Protein AF-A0A922VKT3-F1 (afdb_monomer_lite)

Structure (mmCIF, N/CA/C/O backbone):
data_AF-A0A922VKT3-F1
#
_entry.id   AF-A0A922VKT3-F1
#
loop_
_atom_site.group_PDB
_atom_site.id
_atom_site.type_symbol
_atom_site.label_atom_id
_atom_site.label_alt_id
_atom_site.label_comp_id
_atom_site.label_asym_id
_atom_site.label_entity_id
_atom_site.label_seq_id
_atom_site.pdbx_PDB_ins_code
_atom_site.Cartn_x
_atom_site.Cartn_y
_atom_site.Cartn_z
_atom_site.occupancy
_atom_site.B_iso_or_equiv
_atom_site.auth_seq_id
_atom_site.auth_comp_id
_atom_site.auth_asym_id
_atom_site.auth_atom_id
_atom_site.pdbx_PDB_model_num
ATOM 1 N N . MET A 1 1 ? -10.998 13.310 10.720 1.00 62.38 1 MET A N 1
ATOM 2 C CA . MET A 1 1 ? -10.694 12.070 9.965 1.00 62.38 1 MET A CA 1
ATOM 3 C C . MET A 1 1 ? -9.859 12.323 8.712 1.00 62.38 1 MET A C 1
ATOM 5 O O . MET A 1 1 ? -8.792 11.736 8.617 1.00 62.38 1 MET A O 1
ATOM 9 N N . ALA A 1 2 ? -10.271 13.211 7.797 1.00 75.31 2 ALA A N 1
ATOM 10 C CA . ALA A 1 2 ? -9.538 13.461 6.544 1.00 75.31 2 ALA A CA 1
ATOM 11 C C . ALA A 1 2 ? -8.050 13.827 6.739 1.00 75.31 2 ALA A C 1
ATOM 13 O O . ALA A 1 2 ? -7.191 13.258 6.074 1.00 75.31 2 ALA A O 1
ATOM 14 N N . ALA A 1 3 ? -7.729 14.693 7.708 1.00 76.56 3 ALA A N 1
ATOM 15 C CA . ALA A 1 3 ? -6.343 15.078 8.002 1.00 76.56 3 ALA A CA 1
ATOM 16 C C . ALA A 1 3 ? -5.454 13.893 8.435 1.00 76.56 3 ALA A C 1
ATOM 18 O O . ALA A 1 3 ? -4.312 13.786 8.000 1.00 76.56 3 ALA A O 1
ATOM 19 N N . ALA A 1 4 ? -5.989 12.971 9.243 1.00 80.31 4 ALA A N 1
ATOM 20 C CA . ALA A 1 4 ? -5.255 11.786 9.685 1.00 80.31 4 ALA A CA 1
ATOM 21 C C . ALA A 1 4 ? -5.017 10.799 8.529 1.00 80.31 4 ALA A C 1
ATOM 23 O O . ALA A 1 4 ? -3.914 10.281 8.381 1.00 80.31 4 ALA A O 1
ATOM 24 N N . ALA A 1 5 ? -6.023 10.592 7.672 1.00 81.06 5 ALA A N 1
ATOM 25 C CA . ALA A 1 5 ? -5.894 9.741 6.490 1.00 81.06 5 ALA A CA 1
ATOM 26 C C . ALA A 1 5 ? -4.839 10.283 5.510 1.00 81.06 5 ALA A C 1
ATOM 28 O O . ALA A 1 5 ? -3.978 9.532 5.057 1.00 81.06 5 ALA A O 1
ATOM 29 N N . ILE A 1 6 ? -4.850 11.595 5.245 1.00 81.06 6 ILE A N 1
ATOM 30 C CA . ILE A 1 6 ? -3.839 12.254 4.405 1.00 81.06 6 ILE A CA 1
ATOM 31 C C . ILE A 1 6 ? -2.444 12.115 5.024 1.00 81.06 6 ILE A C 1
ATOM 33 O O . ILE A 1 6 ? -1.489 11.845 4.301 1.00 81.06 6 ILE A O 1
ATOM 37 N N . GLY A 1 7 ? -2.322 12.231 6.350 1.00 84.25 7 GLY A N 1
ATOM 38 C CA . GLY A 1 7 ? -1.058 12.007 7.053 1.00 84.25 7 GLY A CA 1
ATOM 39 C C . GLY A 1 7 ? -0.492 10.602 6.824 1.00 84.25 7 GLY A C 1
ATOM 40 O O . GLY A 1 7 ? 0.677 10.458 6.475 1.00 84.25 7 GLY A O 1
ATOM 41 N N . ILE A 1 8 ? -1.328 9.567 6.941 1.00 84.19 8 ILE A N 1
ATOM 42 C CA . ILE A 1 8 ? -0.924 8.170 6.707 1.00 84.19 8 ILE A CA 1
ATOM 43 C C . ILE A 1 8 ? -0.494 7.958 5.250 1.00 84.19 8 ILE A C 1
ATOM 45 O O . ILE A 1 8 ? 0.561 7.374 4.996 1.00 84.19 8 ILE A O 1
ATOM 49 N N . VAL A 1 9 ? -1.272 8.471 4.293 1.00 84.38 9 VAL A N 1
ATOM 50 C CA . VAL A 1 9 ? -0.936 8.389 2.862 1.00 84.38 9 VAL A CA 1
ATOM 51 C C . VAL A 1 9 ? 0.376 9.122 2.569 1.00 84.38 9 VAL A C 1
ATOM 53 O O . VAL A 1 9 ? 1.225 8.591 1.858 1.00 84.38 9 VAL A O 1
ATOM 56 N N . GLY A 1 10 ? 0.594 10.297 3.164 1.00 80.62 10 GLY A N 1
ATOM 57 C CA . GLY A 1 10 ? 1.835 11.060 3.022 1.00 80.62 10 GLY A CA 1
ATOM 58 C C . GLY A 1 10 ? 3.062 10.306 3.540 1.00 80.62 10 GLY A C 1
ATOM 59 O O . GLY A 1 10 ? 4.082 10.252 2.853 1.00 80.62 10 GLY A O 1
ATOM 60 N N . ILE A 1 11 ? 2.955 9.654 4.703 1.00 88.50 11 ILE A N 1
ATOM 61 C CA . ILE A 1 11 ? 4.029 8.805 5.249 1.00 88.50 11 ILE A CA 1
ATOM 62 C C . ILE A 1 11 ? 4.320 7.629 4.309 1.00 88.50 11 ILE A C 1
ATOM 64 O O . ILE A 1 11 ? 5.485 7.308 4.070 1.00 88.50 11 ILE A O 1
ATOM 68 N N . PHE A 1 12 ? 3.282 6.997 3.757 1.00 84.94 12 PHE A N 1
ATOM 69 C CA . PHE A 1 12 ? 3.437 5.885 2.821 1.00 84.94 12 PHE A CA 1
ATOM 70 C C . PHE A 1 12 ? 4.142 6.313 1.528 1.00 84.94 12 PHE A C 1
ATOM 72 O O . PHE A 1 12 ? 5.119 5.681 1.133 1.00 84.94 12 PHE A O 1
ATOM 79 N N . VAL A 1 13 ? 3.712 7.421 0.914 1.00 83.25 13 VAL A N 1
ATOM 80 C CA . VAL A 1 13 ? 4.349 7.977 -0.292 1.00 83.25 13 VAL A CA 1
ATOM 81 C C . VAL A 1 13 ? 5.801 8.357 -0.016 1.00 83.25 13 VAL A C 1
ATOM 83 O O . VAL A 1 13 ? 6.674 8.059 -0.827 1.00 83.25 13 VAL A O 1
ATOM 86 N N . HIS A 1 14 ? 6.087 8.963 1.137 1.00 85.25 14 HIS A N 1
ATOM 87 C CA . HIS A 1 14 ? 7.451 9.320 1.512 1.00 85.25 14 HIS A CA 1
ATOM 88 C C . HIS A 1 14 ? 8.344 8.083 1.688 1.00 85.25 14 HIS A C 1
ATOM 90 O O . HIS A 1 14 ? 9.462 8.051 1.177 1.00 85.25 14 HIS A O 1
ATOM 96 N N . ARG A 1 15 ? 7.838 7.032 2.345 1.00 87.25 15 ARG A N 1
ATOM 97 C CA . ARG A 1 15 ? 8.562 5.759 2.482 1.00 87.25 15 ARG A CA 1
ATOM 98 C C . ARG A 1 15 ? 8.786 5.072 1.140 1.00 87.25 15 ARG A C 1
ATOM 100 O O . ARG A 1 15 ? 9.891 4.598 0.899 1.00 87.25 15 ARG A O 1
ATOM 107 N N . LEU A 1 16 ? 7.780 5.046 0.265 1.00 82.56 16 LEU A N 1
ATOM 108 C CA . LEU A 1 16 ? 7.931 4.527 -1.094 1.00 82.56 16 LEU A CA 1
ATOM 109 C C . LEU A 1 16 ? 9.004 5.297 -1.856 1.00 82.56 16 LEU A C 1
ATOM 111 O O . LEU A 1 16 ? 9.899 4.687 -2.421 1.00 82.56 16 LEU A O 1
ATOM 115 N N . ASN A 1 17 ? 8.957 6.627 -1.829 1.00 83.00 17 ASN A N 1
ATOM 116 C CA . ASN A 1 17 ? 9.933 7.472 -2.508 1.00 83.00 17 ASN A CA 1
ATOM 117 C C . ASN A 1 17 ? 11.365 7.184 -2.024 1.00 83.00 17 ASN A C 1
ATOM 119 O O . ASN A 1 17 ? 12.265 7.033 -2.845 1.00 83.00 17 ASN A O 1
ATOM 123 N N . LEU A 1 18 ? 11.556 7.029 -0.711 1.00 84.69 18 LEU A N 1
ATOM 124 C CA . LEU A 1 18 ? 12.854 6.697 -0.128 1.00 84.69 18 LEU A CA 1
ATOM 125 C C . LEU A 1 18 ? 13.381 5.337 -0.614 1.00 84.69 18 LEU A C 1
ATOM 127 O O . LEU A 1 18 ? 14.544 5.227 -0.992 1.00 84.69 18 LEU A O 1
ATOM 131 N N . VAL A 1 19 ? 12.525 4.312 -0.637 1.00 82.12 19 VA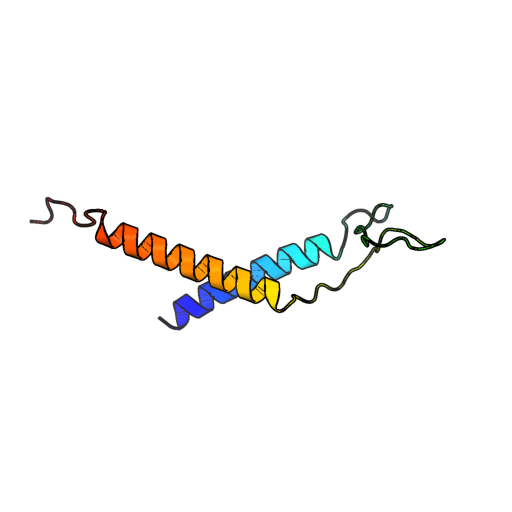L A N 1
ATOM 132 C CA . VAL A 1 19 ? 12.893 2.967 -1.109 1.00 82.1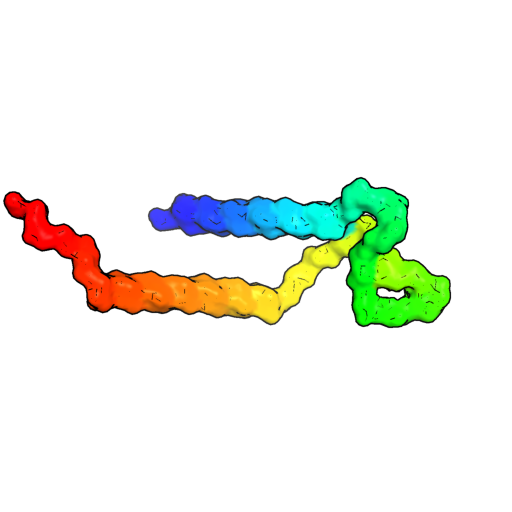2 19 VAL A CA 1
ATOM 133 C C . VAL A 1 19 ? 13.177 2.973 -2.609 1.00 82.12 19 VAL A C 1
ATOM 135 O O . VAL A 1 19 ? 14.191 2.432 -3.039 1.00 82.12 19 VAL A O 1
ATOM 138 N N . LEU A 1 20 ? 12.319 3.614 -3.405 1.00 77.94 20 LEU A N 1
ATOM 139 C CA . LEU A 1 20 ? 12.484 3.687 -4.854 1.00 77.94 20 LEU A CA 1
ATOM 140 C C . LEU A 1 20 ? 13.748 4.452 -5.232 1.00 77.94 20 LEU A C 1
ATOM 142 O O . LEU A 1 20 ? 14.536 3.933 -6.006 1.00 77.94 20 LEU A O 1
ATOM 146 N N . ASN A 1 21 ? 14.010 5.620 -4.644 1.00 73.88 21 ASN A N 1
ATOM 147 C CA . ASN A 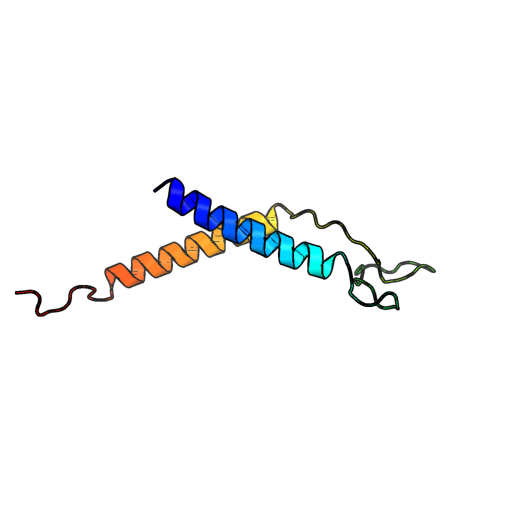1 21 ? 15.253 6.346 -4.910 1.00 73.88 21 ASN A CA 1
ATOM 148 C C . ASN A 1 21 ? 16.494 5.583 -4.433 1.00 73.88 21 ASN A C 1
ATOM 150 O O . ASN A 1 21 ? 17.502 5.575 -5.135 1.00 73.88 21 ASN A O 1
ATOM 154 N N . GLY A 1 22 ? 16.418 4.908 -3.281 1.00 70.75 22 GLY A N 1
ATOM 155 C CA . GLY A 1 22 ? 17.520 4.090 -2.771 1.00 70.75 22 GLY A CA 1
ATOM 156 C C . GLY A 1 22 ? 17.842 2.875 -3.646 1.00 70.75 22 GLY A C 1
ATOM 157 O O . GLY A 1 22 ? 18.993 2.451 -3.695 1.00 70.75 22 GLY A O 1
ATOM 158 N N . LEU A 1 23 ? 16.849 2.324 -4.349 1.00 70.88 23 LEU A N 1
ATOM 159 C CA . LEU A 1 23 ? 17.040 1.216 -5.286 1.00 70.88 23 LEU A CA 1
ATOM 160 C C . LEU A 1 23 ? 17.412 1.716 -6.689 1.00 70.88 23 LEU A C 1
ATOM 162 O O . LEU A 1 23 ? 18.309 1.159 -7.309 1.00 70.88 23 LEU A O 1
ATOM 166 N N . SER A 1 24 ? 16.773 2.778 -7.183 1.00 64.94 24 SER A N 1
ATOM 167 C CA . SER A 1 24 ? 16.986 3.330 -8.527 1.00 64.94 24 SER A CA 1
ATOM 168 C C . SER A 1 24 ? 18.382 3.920 -8.742 1.00 64.94 24 SER A C 1
ATOM 170 O O . SER A 1 24 ? 18.813 3.989 -9.893 1.00 64.94 24 SER A O 1
ATOM 172 N N . TYR A 1 25 ? 19.086 4.320 -7.676 1.00 63.91 25 TYR A N 1
ATOM 173 C CA . TYR A 1 25 ? 20.450 4.851 -7.737 1.00 63.91 25 TYR A CA 1
ATOM 174 C C . TYR A 1 25 ? 21.384 4.066 -6.802 1.00 63.91 25 TYR A C 1
ATOM 176 O O . TYR A 1 25 ? 21.472 4.376 -5.612 1.00 63.91 25 TYR A O 1
ATOM 184 N N . PRO A 1 26 ? 22.096 3.043 -7.307 1.00 62.25 26 PRO A N 1
ATOM 185 C CA . PRO A 1 26 ? 23.056 2.304 -6.495 1.00 62.25 26 PRO A CA 1
ATOM 186 C C . PRO A 1 26 ? 24.204 3.217 -6.024 1.00 62.25 26 PRO A C 1
ATOM 188 O O . PRO A 1 26 ? 24.806 3.939 -6.813 1.00 62.25 26 PRO A O 1
ATOM 191 N N . ASN A 1 27 ? 24.550 3.146 -4.731 1.00 61.97 27 ASN A N 1
ATOM 192 C CA . ASN A 1 27 ? 25.623 3.937 -4.093 1.00 61.97 27 ASN A CA 1
ATOM 193 C C . ASN A 1 27 ? 27.051 3.592 -4.570 1.00 61.97 27 ASN A C 1
ATOM 195 O O . ASN A 1 27 ? 28.023 4.196 -4.120 1.00 61.97 27 ASN A O 1
ATOM 199 N N . ILE A 1 28 ? 27.193 2.607 -5.456 1.00 58.91 28 ILE A N 1
ATOM 200 C CA . ILE A 1 28 ? 28.460 2.156 -6.028 1.00 58.91 28 ILE A CA 1
ATOM 201 C C . ILE A 1 28 ? 28.385 2.301 -7.549 1.00 58.91 28 ILE A C 1
ATOM 203 O O . ILE A 1 28 ? 27.566 1.670 -8.205 1.00 58.91 28 ILE A O 1
ATOM 207 N N . GLY A 1 29 ? 29.263 3.130 -8.121 1.00 58.75 29 GLY A N 1
ATOM 208 C CA . GLY A 1 29 ? 29.395 3.312 -9.575 1.00 58.75 29 GLY A CA 1
ATOM 209 C C . GLY A 1 29 ? 30.079 2.140 -10.296 1.00 58.75 29 GLY A C 1
ATOM 210 O O . GLY A 1 29 ? 30.456 2.273 -11.457 1.00 58.75 29 GLY A O 1
ATOM 211 N N . LEU A 1 30 ? 30.284 1.017 -9.602 1.00 55.03 30 LEU A N 1
ATOM 212 C CA . LEU A 1 30 ? 30.869 -0.214 -10.123 1.00 55.03 30 LEU A CA 1
ATOM 213 C C . LEU A 1 30 ? 29.778 -1.293 -10.225 1.00 55.03 30 LEU A C 1
ATOM 215 O O . LEU A 1 30 ? 28.886 -1.321 -9.377 1.00 55.03 30 LEU A O 1
ATOM 219 N N . PRO A 1 31 ? 29.844 -2.201 -11.217 1.00 53.59 31 PRO A N 1
ATOM 220 C CA . PRO A 1 31 ? 28.980 -3.379 -11.264 1.00 53.59 31 PRO A CA 1
ATOM 221 C C . PRO A 1 31 ? 29.016 -4.150 -9.930 1.00 53.59 31 PRO A C 1
ATOM 223 O O . PRO A 1 31 ? 30.097 -4.262 -9.344 1.00 53.59 31 PRO A O 1
ATOM 226 N N . PRO A 1 32 ? 27.889 -4.717 -9.461 1.00 58.97 32 PRO A N 1
ATOM 227 C CA . PRO A 1 32 ? 26.625 -4.920 -10.169 1.00 58.97 32 PRO A CA 1
ATOM 228 C C . PRO A 1 32 ? 25.571 -3.845 -9.834 1.00 58.97 32 PRO A C 1
ATOM 230 O O . PRO A 1 32 ? 25.303 -3.558 -8.671 1.00 58.97 32 PRO A O 1
ATOM 233 N N . GLY A 1 33 ? 24.953 -3.265 -10.869 1.00 60.19 33 GLY A N 1
ATOM 234 C CA . GLY A 1 33 ? 23.737 -2.448 -10.738 1.00 60.19 33 GLY A CA 1
ATOM 235 C C . GLY A 1 33 ? 22.495 -3.294 -10.414 1.00 60.19 33 GLY A C 1
ATOM 236 O O . GLY A 1 33 ? 22.600 -4.423 -9.939 1.00 60.19 33 GLY A O 1
ATOM 237 N N . LEU A 1 34 ? 21.298 -2.785 -10.700 1.00 63.00 34 LEU A N 1
ATOM 238 C CA . LEU A 1 34 ? 20.050 -3.525 -10.492 1.00 63.00 34 LEU A CA 1
ATOM 239 C C . LEU A 1 34 ? 19.940 -4.708 -11.476 1.00 63.00 34 LEU A C 1
ATOM 241 O O . LEU A 1 34 ? 20.064 -4.485 -12.686 1.00 63.00 34 LEU A O 1
ATOM 245 N N . PRO A 1 35 ? 19.703 -5.951 -11.011 1.00 63.78 35 PRO A N 1
ATOM 246 C CA . PRO A 1 35 ? 19.566 -7.109 -11.891 1.00 63.78 35 PRO A CA 1
ATOM 247 C C . PRO A 1 35 ? 18.280 -7.009 -12.719 1.00 63.78 35 PRO A C 1
ATOM 249 O O . PRO A 1 35 ? 17.191 -6.851 -12.174 1.00 63.78 35 PRO A O 1
ATOM 252 N N . VAL A 1 36 ? 18.404 -7.120 -14.044 1.00 66.75 36 VAL A N 1
ATOM 253 C CA . VAL A 1 36 ? 17.288 -6.900 -14.989 1.00 66.75 36 VAL A CA 1
ATOM 254 C C . VAL A 1 36 ? 16.376 -8.133 -15.119 1.00 66.75 36 VAL A C 1
ATOM 256 O O . VAL A 1 36 ? 15.264 -8.034 -15.623 1.00 66.75 36 VAL A O 1
ATOM 259 N N . GLY A 1 37 ? 16.817 -9.305 -14.646 1.00 62.88 37 GLY A N 1
ATOM 260 C CA . GLY A 1 37 ? 16.006 -10.534 -14.614 1.00 62.88 37 GLY A CA 1
ATOM 261 C C . GLY A 1 37 ? 15.726 -11.178 -15.980 1.00 62.88 37 GLY A C 1
ATOM 262 O O . GLY A 1 37 ? 15.034 -12.190 -16.040 1.00 62.88 37 GLY A O 1
ATOM 263 N N . VAL A 1 38 ? 16.277 -10.628 -17.063 1.00 63.66 38 VAL A N 1
ATOM 264 C CA . VAL A 1 38 ? 16.216 -11.164 -18.430 1.00 63.66 38 VAL A CA 1
ATOM 265 C C . VAL A 1 38 ? 17.625 -11.277 -19.001 1.00 63.66 38 VAL A C 1
ATOM 267 O O . VAL A 1 38 ? 18.467 -10.410 -18.753 1.00 63.66 38 VAL A O 1
ATOM 270 N N . GLU A 1 39 ? 17.888 -12.341 -19.764 1.00 61.38 39 GLU A N 1
ATOM 271 C CA . GLU A 1 39 ? 19.165 -12.480 -20.464 1.00 61.38 39 GLU A CA 1
ATOM 272 C C . GLU A 1 39 ? 19.321 -11.364 -21.501 1.00 61.38 39 GLU A C 1
ATOM 274 O O . GLU A 1 39 ? 18.581 -11.289 -22.483 1.00 61.38 39 GLU A O 1
ATOM 279 N N . GLN A 1 40 ? 20.310 -10.494 -21.294 1.00 63.44 40 GLN A N 1
ATOM 280 C CA . GLN A 1 40 ? 20.750 -9.552 -22.314 1.00 63.44 40 GLN A CA 1
ATOM 281 C C . GLN A 1 40 ? 21.872 -10.207 -23.115 1.00 63.44 40 GLN A C 1
ATOM 283 O O . GLN A 1 40 ? 23.029 -10.188 -22.700 1.00 63.44 40 GLN A O 1
ATOM 288 N N . GLY A 1 41 ? 21.52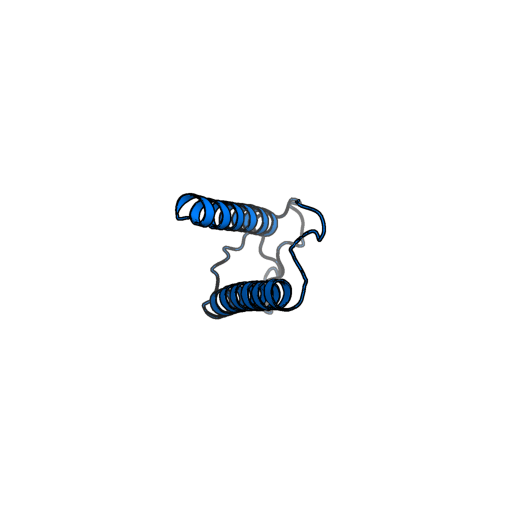9 -10.805 -24.258 1.00 53.62 41 GLY A N 1
ATOM 289 C CA . GLY A 1 41 ? 22.497 -11.416 -25.171 1.00 53.62 41 GLY A CA 1
ATOM 290 C C . GLY A 1 41 ? 23.586 -10.423 -25.594 1.00 53.62 41 GLY A C 1
ATOM 291 O O . GLY A 1 41 ? 23.370 -9.606 -26.484 1.00 53.62 41 GLY A O 1
ATOM 292 N N . GLY A 1 42 ? 24.749 -10.489 -24.937 1.00 64.06 42 GLY A N 1
ATOM 293 C CA . GLY A 1 42 ? 25.912 -9.630 -25.194 1.00 64.06 42 GLY A CA 1
ATOM 294 C C . GLY A 1 42 ? 25.897 -8.246 -24.524 1.00 64.06 42 GLY A C 1
ATOM 295 O O . GLY A 1 42 ? 26.795 -7.452 -24.794 1.00 64.06 42 GLY A O 1
ATOM 296 N N . GLY A 1 43 ? 24.913 -7.946 -23.666 1.00 65.38 43 GLY A N 1
ATOM 297 C CA . GLY A 1 43 ? 24.784 -6.674 -22.936 1.00 65.38 43 GLY A CA 1
ATOM 298 C C . GLY A 1 43 ? 25.062 -6.797 -21.431 1.00 65.38 43 GLY A C 1
ATOM 299 O O . GLY A 1 43 ? 25.285 -7.887 -20.910 1.00 65.38 43 GLY A O 1
ATOM 300 N N . SER A 1 44 ? 25.039 -5.674 -20.705 1.00 63.53 44 SER A N 1
ATOM 301 C CA . SER A 1 44 ? 25.130 -5.688 -19.236 1.00 63.53 44 SER A CA 1
ATOM 302 C C . SER A 1 44 ? 23.841 -6.252 -18.630 1.00 63.53 44 SER A C 1
ATOM 304 O O . SER A 1 44 ? 22.783 -5.640 -18.755 1.00 63.53 44 SER A O 1
ATOM 306 N N . SER A 1 45 ? 23.929 -7.360 -17.884 1.00 64.00 45 SER A N 1
ATOM 307 C CA . SER A 1 45 ? 22.812 -7.942 -17.109 1.00 64.00 45 SER A CA 1
ATOM 308 C C . SER A 1 45 ? 22.335 -7.069 -15.935 1.00 64.00 45 SER A C 1
ATOM 310 O O . SER A 1 45 ? 21.440 -7.468 -15.184 1.00 64.00 45 SER A O 1
ATOM 312 N N . PHE A 1 46 ? 22.935 -5.886 -15.769 1.00 60.56 46 PHE A N 1
ATOM 313 C CA . PHE A 1 46 ? 22.667 -4.934 -14.702 1.00 60.56 46 PHE A CA 1
ATOM 314 C C . PHE A 1 46 ? 22.390 -3.536 -15.267 1.00 60.56 46 PHE A C 1
ATOM 316 O O . PHE A 1 46 ? 23.177 -3.018 -16.066 1.00 60.56 46 PHE A O 1
ATOM 323 N N . LEU A 1 47 ? 21.297 -2.915 -14.819 1.00 61.50 47 LEU A N 1
ATOM 324 C CA . LEU A 1 47 ? 20.931 -1.530 -15.132 1.00 61.50 47 LEU A CA 1
ATOM 325 C C . LEU A 1 47 ? 21.361 -0.606 -13.985 1.00 61.50 47 LEU A C 1
ATOM 327 O O . LEU A 1 47 ? 21.114 -0.885 -12.814 1.00 61.50 47 LEU A O 1
ATOM 331 N N . THR A 1 48 ? 22.008 0.509 -14.316 1.00 58.34 48 THR A N 1
ATOM 332 C CA . THR A 1 48 ? 22.466 1.525 -13.348 1.00 58.34 48 THR A CA 1
ATOM 333 C C . THR A 1 48 ? 21.389 2.550 -12.989 1.00 58.34 48 THR A C 1
ATOM 335 O O . THR A 1 48 ? 21.580 3.337 -12.068 1.00 58.34 48 THR A O 1
ATOM 338 N N . SER A 1 49 ? 20.254 2.532 -13.692 1.00 58.06 49 SER A N 1
ATOM 339 C CA . SER A 1 49 ? 19.052 3.288 -13.351 1.00 58.06 49 SER A CA 1
ATOM 340 C C . SER A 1 49 ? 17.821 2.541 -13.861 1.00 58.06 49 SER A C 1
ATOM 342 O O . SER A 1 49 ? 17.783 2.126 -15.021 1.00 58.06 49 SER A O 1
ATOM 344 N N . TYR A 1 50 ? 16.827 2.345 -12.993 1.00 64.31 50 TYR A N 1
ATOM 345 C CA . TYR A 1 50 ? 15.554 1.716 -13.342 1.00 64.31 50 TYR A CA 1
ATOM 346 C C . TYR A 1 50 ? 14.397 2.554 -12.804 1.00 64.31 50 TYR A C 1
ATOM 348 O O . TYR A 1 50 ? 14.382 2.929 -11.627 1.00 64.31 50 TYR A O 1
ATOM 356 N N . TRP A 1 51 ? 13.430 2.850 -13.672 1.00 66.12 51 TRP A N 1
ATOM 357 C CA . TRP A 1 51 ? 12.219 3.576 -13.310 1.00 66.12 51 TRP A CA 1
ATOM 358 C C . TRP A 1 51 ? 11.130 2.580 -12.910 1.00 66.12 51 TRP A C 1
ATOM 360 O O . TRP A 1 51 ? 10.641 1.813 -13.739 1.00 66.12 51 TRP A O 1
ATOM 370 N N . TYR A 1 52 ? 10.759 2.573 -11.632 1.00 67.62 52 TYR A N 1
ATOM 371 C CA . TYR A 1 52 ? 9.721 1.684 -11.121 1.00 67.62 52 TYR A CA 1
ATOM 372 C C . TYR A 1 52 ? 8.331 2.264 -11.391 1.00 67.62 52 TYR A C 1
ATOM 374 O O . TYR A 1 52 ? 7.987 3.344 -10.905 1.00 67.62 52 TYR A O 1
ATOM 382 N N . VAL A 1 53 ? 7.521 1.520 -12.142 1.00 79.00 53 VAL A N 1
ATOM 383 C CA . VAL A 1 53 ? 6.098 1.808 -12.333 1.00 79.00 53 VAL A CA 1
ATOM 384 C C . VAL A 1 53 ? 5.308 0.691 -11.658 1.00 79.00 53 VAL A C 1
ATOM 386 O O . VAL A 1 53 ? 5.375 -0.444 -12.133 1.00 79.00 53 VAL A O 1
ATOM 389 N N . PRO A 1 54 ? 4.580 0.975 -10.564 1.00 78.50 54 PRO A N 1
ATOM 390 C CA . PRO A 1 54 ? 3.814 -0.050 -9.878 1.00 78.50 54 PRO A CA 1
ATOM 391 C C . PRO A 1 54 ? 2.705 -0.594 -10.779 1.00 78.50 54 PRO A C 1
ATOM 393 O O . PRO A 1 54 ? 1.975 0.144 -11.445 1.00 78.50 54 PRO A O 1
ATOM 396 N N . THR A 1 55 ? 2.576 -1.910 -10.769 1.00 87.38 55 THR A N 1
ATOM 397 C CA . THR A 1 55 ? 1.560 -2.681 -11.475 1.00 87.38 55 THR A CA 1
ATOM 398 C C . THR A 1 55 ? 0.228 -2.662 -10.726 1.00 87.38 55 THR A C 1
ATOM 400 O O . THR A 1 55 ? 0.158 -2.417 -9.521 1.00 87.38 55 THR A O 1
ATOM 403 N N . ILE A 1 56 ? -0.862 -2.986 -11.429 1.00 87.75 56 ILE A N 1
ATOM 404 C CA . ILE A 1 56 ? -2.200 -3.084 -10.823 1.00 87.75 56 ILE A CA 1
ATOM 405 C C . ILE A 1 56 ? -2.245 -4.113 -9.676 1.00 87.75 56 ILE A C 1
ATOM 407 O O . ILE A 1 56 ? -2.956 -3.922 -8.693 1.00 87.75 56 ILE A O 1
ATOM 411 N N . VAL A 1 57 ? -1.460 -5.190 -9.778 1.00 88.94 57 VAL A N 1
ATOM 412 C CA . VAL A 1 57 ? -1.434 -6.279 -8.793 1.00 88.94 57 VAL A CA 1
ATOM 413 C C . VAL A 1 57 ? -0.830 -5.804 -7.474 1.00 88.94 57 VAL A C 1
ATOM 415 O O . VAL A 1 57 ? -1.363 -6.114 -6.412 1.00 88.94 57 VAL A O 1
ATOM 418 N N . GLU A 1 58 ? 0.226 -4.993 -7.524 1.00 85.25 58 GLU A N 1
ATOM 419 C CA . GLU A 1 58 ? 0.845 -4.422 -6.324 1.00 85.25 58 GLU A CA 1
ATOM 420 C C . GLU A 1 58 ? -0.139 -3.524 -5.565 1.00 85.25 58 GLU A C 1
ATOM 422 O O . GLU A 1 58 ? -0.243 -3.618 -4.342 1.00 85.25 58 GLU A O 1
ATOM 427 N N . TRP A 1 59 ? -0.951 -2.738 -6.278 1.00 84.88 59 TRP A N 1
ATOM 428 C CA . TRP A 1 59 ? -2.013 -1.939 -5.658 1.00 84.88 59 TRP A CA 1
ATOM 429 C C . TRP A 1 59 ? -3.097 -2.793 -4.990 1.00 84.88 59 TRP A C 1
ATOM 431 O O . TRP A 1 59 ? -3.552 -2.457 -3.895 1.00 84.88 59 TRP A O 1
ATOM 441 N N . ILE A 1 60 ? -3.481 -3.917 -5.604 1.00 89.44 60 ILE A N 1
ATOM 442 C CA . ILE A 1 60 ? -4.448 -4.861 -5.021 1.00 89.44 60 ILE A CA 1
ATOM 443 C C . ILE A 1 60 ? -3.891 -5.478 -3.735 1.00 89.44 60 ILE A C 1
ATOM 445 O O . ILE A 1 60 ? -4.609 -5.571 -2.739 1.00 89.44 60 ILE A O 1
ATOM 449 N N . ILE A 1 61 ? -2.611 -5.857 -3.728 1.00 88.56 61 ILE A N 1
ATOM 450 C CA . ILE A 1 61 ? -1.949 -6.413 -2.543 1.00 88.56 61 ILE A CA 1
ATOM 451 C C . ILE A 1 61 ? -1.926 -5.379 -1.413 1.00 88.56 61 ILE A C 1
ATOM 453 O O . ILE A 1 61 ? -2.305 -5.703 -0.289 1.00 88.56 61 ILE A O 1
ATOM 457 N N . VAL A 1 62 ? -1.551 -4.126 -1.700 1.00 87.06 62 VAL A N 1
ATOM 458 C CA . VAL A 1 62 ? -1.549 -3.040 -0.703 1.00 87.06 62 VAL A CA 1
ATOM 459 C C . VAL A 1 62 ? -2.938 -2.850 -0.089 1.00 87.06 62 VAL A C 1
ATOM 461 O O . VAL A 1 62 ? -3.067 -2.769 1.135 1.00 87.06 62 VAL A O 1
ATOM 464 N N . LEU A 1 63 ? -3.987 -2.834 -0.916 1.00 87.44 63 LEU A N 1
ATOM 465 C CA . LEU A 1 63 ? -5.368 -2.730 -0.445 1.00 87.44 63 LEU A CA 1
ATOM 466 C C . LEU A 1 63 ? -5.757 -3.935 0.423 1.00 87.44 63 LEU A C 1
ATOM 468 O O . LEU A 1 63 ? -6.346 -3.756 1.490 1.00 87.44 63 LEU A O 1
ATOM 472 N N . GLY A 1 64 ? -5.386 -5.148 0.009 1.00 88.50 64 GLY A N 1
ATOM 473 C CA . GLY A 1 64 ? -5.639 -6.377 0.760 1.00 88.50 64 GLY A CA 1
ATOM 474 C C . GLY A 1 64 ? -4.980 -6.378 2.140 1.00 88.50 64 GLY A C 1
ATOM 475 O O . GLY A 1 64 ? -5.627 -6.717 3.128 1.00 88.50 64 GLY A O 1
ATOM 476 N N . VAL A 1 65 ? -3.726 -5.929 2.236 1.00 89.00 65 VAL A N 1
ATOM 477 C CA . VAL A 1 65 ? -3.002 -5.819 3.514 1.00 89.00 65 VAL A CA 1
ATOM 478 C C . VAL A 1 65 ? -3.662 -4.793 4.438 1.00 89.00 65 VAL A C 1
ATOM 480 O O . VAL A 1 65 ? -3.832 -5.064 5.627 1.00 89.00 65 VAL A O 1
ATOM 483 N N . LEU A 1 66 ? -4.090 -3.643 3.907 1.00 87.25 66 LEU A N 1
ATOM 484 C CA . LEU A 1 66 ? -4.817 -2.636 4.688 1.00 87.25 66 LEU A CA 1
ATOM 485 C C . LEU A 1 66 ? -6.159 -3.171 5.206 1.00 87.25 66 LEU A C 1
ATOM 487 O O . LEU A 1 66 ? -6.470 -3.008 6.387 1.00 87.25 66 LEU A O 1
ATOM 491 N N . ALA A 1 67 ? -6.931 -3.842 4.348 1.00 85.44 67 ALA A N 1
ATOM 492 C CA . ALA A 1 67 ? -8.204 -4.451 4.724 1.00 85.44 67 ALA A CA 1
ATOM 493 C C . ALA A 1 67 ? -8.018 -5.548 5.783 1.00 85.44 67 ALA A C 1
ATOM 495 O O . ALA A 1 67 ? -8.778 -5.618 6.748 1.00 85.44 67 ALA A O 1
ATOM 496 N N . PHE A 1 68 ? -6.975 -6.366 5.646 1.00 89.88 68 PHE A N 1
ATOM 497 C CA . PHE A 1 68 ? -6.643 -7.405 6.614 1.00 89.88 68 PHE A CA 1
ATOM 498 C C . PHE A 1 68 ? -6.229 -6.824 7.972 1.00 89.88 68 PHE A C 1
ATOM 500 O O . PHE A 1 68 ? -6.711 -7.280 9.008 1.00 89.88 68 PHE A O 1
ATOM 507 N N . GLY A 1 69 ? -5.408 -5.769 7.987 1.00 86.69 69 GLY A N 1
ATOM 508 C CA . GLY A 1 69 ? -5.055 -5.056 9.217 1.00 86.69 69 GLY A CA 1
ATOM 509 C C . GLY A 1 69 ? -6.278 -4.457 9.919 1.00 86.69 69 GLY A C 1
ATOM 510 O O . GLY A 1 69 ? -6.429 -4.604 11.131 1.00 86.69 69 GLY A O 1
ATOM 511 N N . ALA A 1 70 ? -7.196 -3.851 9.159 1.00 87.25 70 ALA A N 1
ATOM 512 C CA . ALA A 1 70 ? -8.456 -3.330 9.689 1.00 87.25 70 ALA A CA 1
ATOM 513 C C . ALA A 1 70 ? -9.362 -4.441 10.251 1.00 87.25 70 ALA A C 1
ATOM 515 O O . ALA A 1 70 ? -10.008 -4.253 11.285 1.00 87.25 70 ALA A O 1
ATOM 516 N N . LEU A 1 71 ? -9.385 -5.610 9.606 1.00 89.06 71 LEU A N 1
ATOM 517 C CA . LEU A 1 71 ? -10.123 -6.780 10.074 1.00 89.06 71 LEU A CA 1
ATOM 518 C C . LEU A 1 71 ? -9.548 -7.316 11.391 1.00 89.06 71 LEU A C 1
ATOM 520 O O . LEU A 1 71 ? -10.306 -7.518 12.338 1.00 89.06 71 LEU A O 1
ATOM 524 N N . ILE A 1 72 ? -8.223 -7.465 11.492 1.00 90.00 72 ILE A N 1
ATOM 525 C CA . ILE A 1 72 ? -7.556 -7.848 12.746 1.00 90.00 72 ILE A CA 1
ATOM 526 C C . ILE A 1 72 ? -7.856 -6.831 13.843 1.00 90.00 72 ILE A C 1
ATOM 528 O O . ILE A 1 72 ? -8.210 -7.225 14.949 1.00 90.00 72 ILE A O 1
ATOM 532 N N . PHE A 1 73 ? -7.756 -5.534 13.547 1.00 86.75 73 PHE A N 1
ATOM 533 C CA . PHE A 1 73 ? -8.045 -4.487 14.523 1.00 86.75 73 PHE A CA 1
ATOM 534 C C . PHE A 1 73 ? -9.495 -4.561 15.016 1.00 86.75 73 PHE A C 1
ATOM 536 O O . PHE A 1 73 ? -9.751 -4.488 16.214 1.00 86.75 73 PHE A O 1
ATOM 543 N N . THR A 1 74 ? -10.444 -4.789 14.109 1.00 87.81 74 THR A N 1
ATOM 544 C CA . THR A 1 74 ? -11.865 -4.928 14.455 1.00 87.81 74 T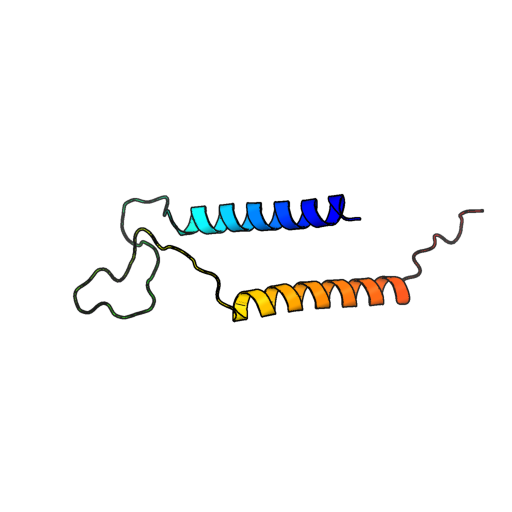HR A CA 1
ATOM 545 C C . THR A 1 74 ? -12.114 -6.165 15.323 1.00 87.81 74 THR A C 1
ATOM 547 O O . THR A 1 74 ? -12.856 -6.094 16.301 1.00 87.81 74 THR A O 1
ATOM 550 N N . LEU A 1 75 ? -11.465 -7.293 15.015 1.00 88.25 75 LEU A N 1
ATOM 551 C CA . LEU A 1 75 ? -11.512 -8.496 15.849 1.00 88.25 75 LEU A CA 1
ATOM 552 C C . LEU A 1 75 ? -10.882 -8.246 17.224 1.00 88.25 75 LEU A C 1
ATOM 554 O O . LEU A 1 75 ? -11.466 -8.630 18.233 1.00 88.25 75 LEU A O 1
ATOM 558 N N . ALA A 1 76 ? -9.738 -7.565 17.280 1.00 86.38 76 ALA A N 1
ATOM 559 C CA . ALA A 1 76 ? -9.070 -7.227 18.530 1.00 86.38 76 ALA A CA 1
ATOM 560 C C . ALA A 1 76 ? -9.974 -6.373 19.427 1.00 86.38 76 ALA A C 1
ATOM 562 O O . ALA A 1 76 ? -10.174 -6.722 20.581 1.00 86.38 76 ALA A O 1
ATOM 563 N N . VAL A 1 77 ? -10.612 -5.330 18.889 1.00 86.44 77 VAL A N 1
ATOM 564 C CA . VAL A 1 77 ? -11.575 -4.504 19.641 1.00 86.44 77 VAL A CA 1
ATOM 565 C C . VAL A 1 77 ? -12.777 -5.324 20.125 1.00 86.44 77 VAL A C 1
ATOM 567 O O . VAL A 1 77 ? -13.322 -5.062 21.193 1.00 86.44 77 VAL A O 1
ATOM 570 N N . ARG A 1 78 ? -13.216 -6.320 19.345 1.00 83.75 78 ARG A N 1
ATOM 571 C CA . ARG A 1 78 ? -14.376 -7.148 19.694 1.00 83.75 78 ARG A CA 1
ATOM 572 C C . ARG A 1 78 ? -14.082 -8.171 20.792 1.00 83.75 78 ARG A C 1
ATOM 574 O O . ARG A 1 78 ? -14.972 -8.435 21.597 1.00 83.75 78 ARG A O 1
ATOM 581 N N . TYR A 1 79 ? -12.899 -8.779 20.781 1.00 83.06 79 TYR A N 1
ATOM 582 C CA . TYR A 1 79 ? -12.547 -9.880 21.684 1.00 83.06 79 TYR A CA 1
ATOM 583 C C . TYR A 1 79 ? -11.706 -9.448 22.882 1.00 83.06 79 TYR A C 1
ATOM 585 O O . TYR A 1 79 ? -11.746 -10.113 23.915 1.00 83.06 79 TYR A O 1
ATOM 593 N N . LEU A 1 80 ? -10.948 -8.358 22.764 1.00 80.44 80 LEU A N 1
ATOM 594 C CA . LEU A 1 80 ? -10.138 -7.841 23.855 1.00 80.44 80 LEU A CA 1
ATOM 595 C C . LEU A 1 80 ? -10.998 -6.894 24.708 1.00 80.44 80 LEU A C 1
ATOM 597 O O . LEU A 1 80 ? -11.549 -5.932 24.169 1.00 80.44 80 LEU A O 1
ATOM 601 N N . PRO A 1 81 ? -11.133 -7.121 26.025 1.00 77.06 81 PRO A N 1
ATOM 602 C CA . PRO A 1 81 ? -11.777 -6.157 26.906 1.00 77.06 81 PRO A CA 1
ATOM 603 C C . PRO A 1 81 ? -10.898 -4.901 26.984 1.00 77.06 81 PRO A C 1
ATOM 605 O O . PRO A 1 81 ? -9.883 -4.881 27.669 1.00 77.06 81 PRO A O 1
ATOM 608 N N . MET A 1 82 ? -11.262 -3.863 26.225 1.00 66.44 82 MET A N 1
ATOM 609 C CA . MET A 1 82 ? -10.514 -2.597 26.157 1.00 66.44 82 MET A CA 1
ATOM 610 C C . MET A 1 82 ? -10.887 -1.606 27.271 1.00 66.44 82 MET A C 1
ATOM 612 O O . MET A 1 82 ? -10.342 -0.508 27.312 1.00 66.44 82 MET A O 1
ATOM 616 N N . GLN A 1 83 ? -11.839 -1.961 28.138 1.00 66.81 83 GLN A N 1
ATOM 617 C CA . GLN A 1 83 ? -12.202 -1.163 29.308 1.00 66.81 83 GLN A CA 1
ATOM 618 C C . GLN A 1 83 ? -11.351 -1.607 30.499 1.00 66.81 83 GLN A C 1
ATOM 620 O O . GLN A 1 83 ? -11.352 -2.787 30.849 1.00 66.81 83 GLN A O 1
ATOM 625 N N . GLU A 1 84 ? -10.636 -0.666 31.116 1.00 65.56 84 GLU A N 1
ATOM 626 C CA . GLU A 1 84 ? -10.063 -0.866 32.447 1.00 65.56 84 GLU A CA 1
ATOM 627 C C . GLU A 1 84 ? -11.218 -1.097 33.441 1.00 65.56 84 GLU A C 1
ATOM 629 O O . GLU A 1 84 ? -12.156 -0.296 33.458 1.00 65.56 84 GLU A O 1
ATOM 634 N N . PRO A 1 85 ? -11.193 -2.180 34.243 1.00 65.12 85 PRO A N 1
ATOM 635 C CA . PRO A 1 85 ? -12.255 -2.483 35.205 1.00 65.12 85 PRO A CA 1
ATOM 636 C C . PRO A 1 85 ? -12.536 -1.389 36.250 1.00 65.12 85 PRO A C 1
ATOM 638 O O . PRO A 1 85 ? -13.639 -1.361 36.787 1.00 65.12 85 PRO A O 1
ATOM 641 N N . ASP A 1 86 ? -11.593 -0.472 36.496 1.00 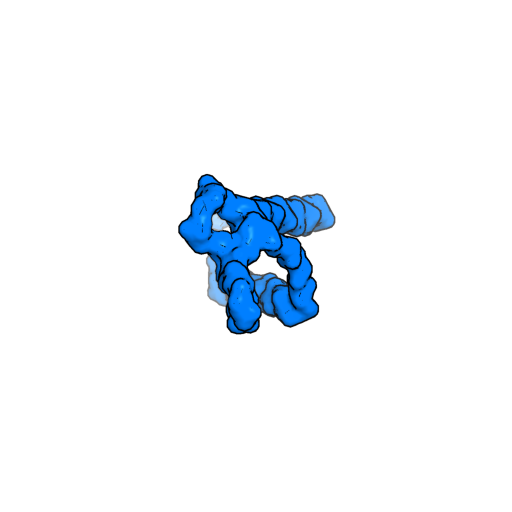58.00 86 ASP A N 1
ATOM 642 C CA . ASP A 1 86 ? -11.620 0.441 37.646 1.00 58.00 86 ASP A CA 1
ATOM 643 C C . ASP A 1 86 ? -11.490 1.927 37.246 1.00 58.00 86 ASP A C 1
ATOM 645 O O . ASP A 1 86 ? -10.637 2.657 37.748 1.00 58.00 86 ASP A O 1
ATOM 649 N N . ALA A 1 87 ? -12.345 2.399 36.336 1.00 56.88 87 ALA A N 1
ATOM 650 C CA . ALA A 1 87 ? -12.606 3.832 36.152 1.00 56.88 87 ALA A CA 1
ATOM 651 C C . ALA A 1 87 ? -13.950 4.212 36.800 1.00 56.88 87 ALA A C 1
ATOM 653 O O . ALA A 1 87 ? -14.891 4.632 36.122 1.00 56.88 87 ALA A O 1
ATOM 654 N N . HIS A 1 88 ? -14.037 4.026 38.119 1.00 43.34 88 HIS A N 1
ATOM 655 C CA . HIS A 1 88 ? -15.101 4.539 38.983 1.00 43.34 88 HIS A CA 1
ATOM 656 C C . HIS A 1 88 ? -14.499 5.187 40.227 1.00 43.34 88 HIS A C 1
ATOM 658 O O . HIS A 1 88 ? -13.593 4.571 40.829 1.00 43.34 88 HIS A O 1
#

pLDDT: mean 74.49, std 12.05, range [43.34, 90.0]

Sequence (88 aa):
MAAAAIGIVGIFVHRLNLVLNGLSYPNIGLPPGLPVGVEQGGGSSFLTSYWYVPTIVEWIIVLGVLAFGALIFTLAVRYLPMQEPDAH

Foldseek 3Di:
DVVVVVVVVVVVVVVVVVVQVPLQADPDPDDDHCQPPDDDPVDRSHDRGDDDDDDPVVVVVVVVVVVVVVVVVVVCPVPPPPDDPDPD

Secondary structure (DSSP, 8-state):
-HHHHHHHHHHHHHHHHHHHHHHHS-S-SSS--EE-SS--TTS-SEES-------HHHHHHHHHHHHHHHHHHHHHHHHS--S-TT--

Radius of gyration: 21.41 Å; chains: 1; bounding box: 46×28×64 Å